Protein AF-A0A5C6B8W6-F1 (afdb_monomer_lite)

Organism: NCBI:txid2528005

Secondary structure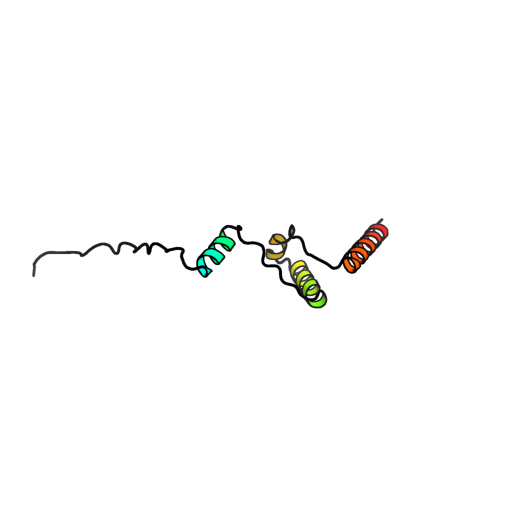 (DSSP, 8-state):
----------------------HHHHHHHHHHTT-SPP------HHHHHHHHHHHHHTT-GGGGGGTTPPPP--HHHHHHHHHHHHHHHHTT-

Sequence (93 aa):
MPRRESLPSDSQPQLSLFRGDDPRQERELDRITGIAEKRTRTMPLRILVPLLMDAHEKNRFWLEDFAEDVVHVDADLHEILIAYQKIRISDAA

Structure (mmCIF, N/CA/C/O backbone):
data_AF-A0A5C6B8W6-F1
#
_entry.id   AF-A0A5C6B8W6-F1
#
loop_
_atom_site.group_PDB
_atom_site.id
_atom_site.type_symbol
_atom_site.label_atom_id
_atom_site.label_alt_id
_atom_site.label_comp_id
_atom_site.label_asym_id
_atom_site.label_entity_id
_atom_sit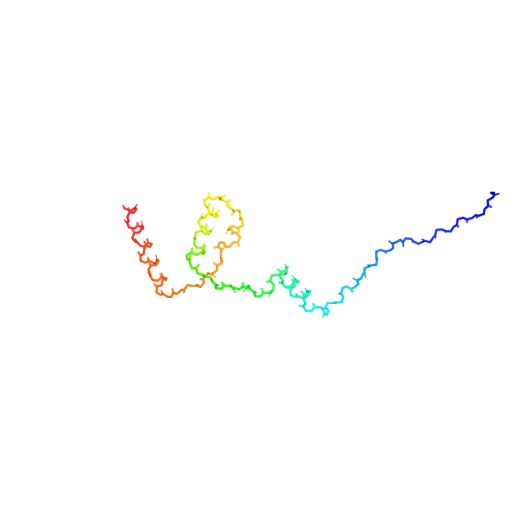e.label_seq_id
_atom_site.pdbx_PDB_ins_code
_atom_site.Cartn_x
_atom_site.Cartn_y
_atom_site.Cartn_z
_atom_site.occupancy
_atom_site.B_iso_or_equiv
_atom_site.auth_seq_id
_atom_site.auth_comp_id
_atom_site.auth_asym_id
_atom_site.auth_atom_id
_atom_site.pdbx_PDB_model_num
ATOM 1 N N . MET A 1 1 ? -62.184 34.947 -35.633 1.00 34.53 1 MET A N 1
ATOM 2 C CA . MET A 1 1 ? -62.552 33.707 -34.909 1.00 34.53 1 MET A CA 1
ATOM 3 C C . MET A 1 1 ? -63.644 32.978 -35.684 1.00 34.53 1 MET A C 1
ATOM 5 O O . MET A 1 1 ? -64.514 33.693 -36.170 1.00 34.53 1 MET A O 1
ATOM 9 N N . PRO A 1 2 ? -63.700 31.629 -35.742 1.00 47.34 2 PRO A N 1
ATOM 10 C CA . PRO A 1 2 ? -62.656 30.624 -35.464 1.00 47.34 2 PRO A CA 1
ATOM 11 C C . PRO A 1 2 ? -62.586 29.486 -36.532 1.00 47.34 2 PRO A C 1
ATOM 13 O O . PRO A 1 2 ? -63.570 29.192 -37.208 1.00 47.34 2 PRO A O 1
ATOM 16 N N . ARG A 1 3 ? -61.446 28.787 -36.676 1.00 35.59 3 ARG A N 1
ATOM 17 C CA . ARG A 1 3 ? -61.380 27.481 -37.374 1.00 35.59 3 ARG A CA 1
ATOM 18 C C . ARG A 1 3 ? -60.235 26.604 -36.832 1.00 35.59 3 ARG A C 1
ATOM 20 O O . ARG A 1 3 ? -59.084 26.863 -37.139 1.00 35.59 3 ARG A O 1
ATOM 27 N N . ARG A 1 4 ? -60.658 25.576 -36.083 1.00 42.31 4 ARG A N 1
ATOM 28 C CA . ARG A 1 4 ? -60.144 24.199 -35.894 1.00 42.31 4 ARG A CA 1
ATOM 29 C C . ARG A 1 4 ? -58.670 23.971 -35.532 1.00 42.31 4 ARG A C 1
ATOM 31 O O . ARG A 1 4 ? -57.761 24.269 -36.294 1.00 42.31 4 ARG A O 1
ATOM 38 N N . GLU A 1 5 ? -58.517 23.322 -34.380 1.00 52.12 5 GLU A N 1
ATOM 39 C CA . GLU A 1 5 ? -57.318 22.687 -33.845 1.00 52.12 5 GLU A CA 1
ATOM 40 C C . GLU A 1 5 ? -56.729 21.642 -34.800 1.00 52.12 5 GLU A C 1
ATOM 42 O O . GLU A 1 5 ? -57.444 20.831 -35.390 1.00 52.12 5 GLU A O 1
ATOM 47 N N . SER A 1 6 ? -55.401 21.620 -34.866 1.00 47.00 6 SER A N 1
ATOM 48 C CA . SER A 1 6 ? -54.614 20.456 -35.261 1.00 47.00 6 SER A CA 1
ATOM 49 C C . SER A 1 6 ? -53.273 20.537 -34.532 1.00 47.00 6 SER A C 1
ATOM 51 O O . SER A 1 6 ? -52.373 21.264 -34.948 1.00 47.00 6 SER A O 1
ATOM 53 N N . LEU A 1 7 ? -53.184 19.833 -33.402 1.00 59.62 7 LEU A N 1
ATOM 54 C CA . LEU A 1 7 ? -51.934 19.511 -32.715 1.00 59.62 7 LEU A CA 1
ATOM 55 C C . LEU A 1 7 ? -51.105 18.594 -33.623 1.00 59.62 7 LEU A C 1
ATOM 57 O O . LEU A 1 7 ? -51.620 17.543 -34.011 1.00 59.62 7 LEU A O 1
ATOM 61 N N . PRO A 1 8 ? -49.837 18.896 -33.936 1.00 48.62 8 PRO A N 1
ATOM 62 C CA . PRO A 1 8 ? -48.927 17.867 -34.376 1.00 48.62 8 PRO A CA 1
ATOM 63 C C . PRO A 1 8 ? -48.192 17.322 -33.157 1.00 48.62 8 PRO A C 1
ATOM 65 O O . PRO A 1 8 ? -47.343 17.989 -32.577 1.00 48.62 8 PRO A O 1
ATOM 68 N N . SER A 1 9 ? -48.585 16.092 -32.834 1.00 49.62 9 SER A N 1
ATOM 69 C CA . SER A 1 9 ? -47.727 14.989 -32.421 1.00 49.62 9 SER A CA 1
ATOM 70 C C . SER A 1 9 ? -46.749 15.280 -31.294 1.00 49.62 9 SER A C 1
ATOM 72 O O . SER A 1 9 ? -45.714 15.910 -31.501 1.00 49.62 9 SER A O 1
ATOM 74 N N . ASP A 1 10 ? -47.073 14.696 -30.139 1.00 42.12 10 ASP A N 1
ATOM 75 C CA . ASP A 1 10 ? -46.128 14.162 -29.166 1.00 42.12 10 ASP A CA 1
ATOM 76 C C . ASP A 1 10 ? -44.693 14.163 -29.685 1.00 42.12 10 ASP A C 1
ATOM 78 O O . ASP A 1 10 ? -44.356 13.455 -30.643 1.00 42.12 10 ASP A O 1
ATOM 82 N N . SER A 1 11 ? -43.859 14.950 -29.011 1.00 49.53 11 SER A N 1
ATOM 83 C CA . SER A 1 11 ? -42.419 14.760 -28.958 1.00 49.53 11 SER A CA 1
ATOM 84 C C . SER A 1 11 ? -42.156 13.346 -28.442 1.00 49.53 11 SER A C 1
ATOM 86 O O . SER A 1 11 ? -41.878 13.136 -27.263 1.00 49.53 11 SER A O 1
ATOM 88 N N . GLN A 1 12 ? -42.287 12.358 -29.327 1.00 49.28 12 GLN A N 1
ATOM 89 C CA . GLN A 1 12 ? -41.771 11.022 -29.113 1.00 49.28 12 GLN A CA 1
ATOM 90 C C . GLN A 1 12 ? -40.298 11.194 -28.741 1.00 49.28 12 GLN A C 1
ATOM 92 O O . GLN A 1 12 ? -39.568 11.864 -29.483 1.00 49.28 12 GLN A O 1
ATOM 97 N N . PRO A 1 13 ? -39.830 10.628 -27.616 1.00 49.81 13 PRO A N 1
ATOM 98 C CA . PRO A 1 13 ? -38.405 10.543 -27.385 1.00 49.81 13 PRO A CA 1
ATOM 99 C C . PRO A 1 13 ? -37.847 9.748 -28.563 1.00 49.81 13 PRO A C 1
ATOM 101 O O . PRO A 1 13 ? -38.156 8.567 -28.729 1.00 49.81 13 PRO A O 1
ATOM 104 N N . GLN A 1 14 ? -37.078 10.414 -29.426 1.00 47.00 14 GLN A N 1
ATOM 105 C CA . GLN A 1 14 ? -36.233 9.730 -30.389 1.00 47.00 14 GLN A CA 1
ATOM 106 C C . GLN A 1 14 ? -35.235 8.937 -29.554 1.00 47.00 14 GLN A C 1
ATOM 108 O O . GLN A 1 14 ? -34.202 9.445 -29.125 1.00 47.00 14 GLN A O 1
ATOM 113 N N . LEU A 1 15 ? -35.602 7.690 -29.259 1.00 54.31 15 LEU A N 1
ATOM 114 C CA . LEU A 1 15 ? -34.686 6.643 -28.859 1.00 54.31 15 LEU A CA 1
ATOM 115 C C . LEU A 1 15 ? -33.765 6.445 -30.055 1.00 54.31 15 LEU A C 1
ATOM 117 O O . LEU A 1 15 ? -34.009 5.615 -30.930 1.00 54.31 15 LEU A O 1
ATOM 121 N N . SER A 1 16 ? -32.736 7.289 -30.115 1.00 55.62 16 SER A N 1
ATOM 122 C CA . SER A 1 16 ? -31.548 7.054 -30.908 1.00 55.62 16 SER A CA 1
ATOM 123 C C . SER A 1 16 ? -31.052 5.687 -30.477 1.00 55.62 16 SER A C 1
ATOM 125 O O . SER A 1 16 ? -30.480 5.540 -29.399 1.00 55.62 16 SER A O 1
ATOM 127 N N . LEU A 1 17 ? -31.378 4.673 -31.279 1.00 54.00 17 LEU A N 1
ATOM 128 C CA . LEU A 1 17 ? -30.808 3.343 -31.177 1.00 54.00 17 LEU A CA 1
ATOM 129 C C . LEU A 1 17 ? -29.298 3.552 -31.188 1.00 54.00 17 LEU A C 1
ATOM 131 O O . LEU A 1 17 ? -28.719 3.860 -32.231 1.00 54.00 17 LEU A O 1
ATOM 135 N N . PHE A 1 18 ? -28.699 3.488 -29.998 1.00 54.66 18 PHE A N 1
ATOM 136 C CA . PHE A 1 18 ? -27.264 3.550 -29.795 1.00 54.66 18 PHE A CA 1
ATOM 137 C C . PHE A 1 18 ? -26.679 2.368 -30.556 1.00 54.66 18 PHE A C 1
ATOM 139 O O . PHE A 1 18 ? -26.684 1.231 -30.090 1.00 54.66 18 PHE A O 1
ATOM 146 N N . ARG A 1 19 ? -26.263 2.632 -31.791 1.00 54.78 19 ARG A N 1
ATOM 147 C CA . ARG A 1 19 ? -25.515 1.694 -32.606 1.00 54.78 19 ARG A CA 1
ATOM 148 C C . ARG A 1 19 ? -24.165 1.531 -31.916 1.00 54.78 19 ARG A C 1
ATOM 150 O O . ARG A 1 19 ? -23.354 2.450 -31.953 1.00 54.78 19 ARG A O 1
ATOM 157 N N . GLY A 1 20 ? -23.980 0.396 -31.247 1.00 53.84 20 GLY A N 1
ATOM 158 C CA . GLY A 1 20 ? -22.807 0.043 -30.442 1.00 53.84 20 GLY A CA 1
ATOM 159 C C . GLY A 1 20 ? -21.517 -0.178 -31.234 1.00 53.84 20 GLY A C 1
ATOM 160 O O . GLY A 1 20 ? -20.700 -0.987 -30.823 1.00 53.84 20 GLY A O 1
ATOM 161 N N . ASP A 1 21 ? -21.319 0.534 -32.343 1.00 58.94 21 ASP A N 1
ATOM 162 C CA . ASP A 1 21 ? -20.136 0.394 -33.199 1.00 58.94 21 ASP A CA 1
ATOM 163 C C . ASP A 1 21 ? -19.012 1.373 -32.799 1.00 58.94 21 ASP A C 1
ATOM 165 O O . ASP A 1 21 ? -17.986 1.444 -33.476 1.00 58.94 21 ASP A O 1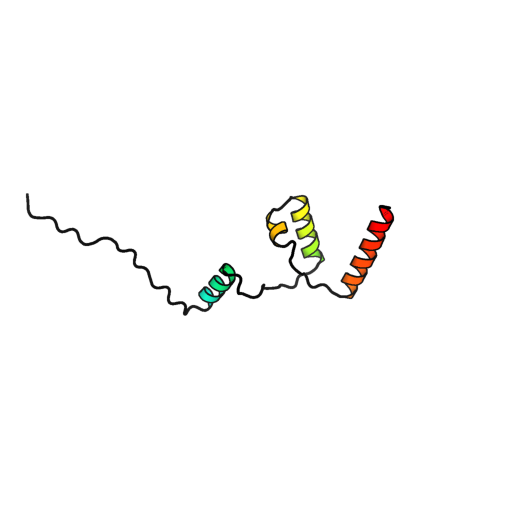
ATOM 169 N N . ASP A 1 22 ? -19.188 2.166 -31.731 1.00 59.25 22 ASP A N 1
ATOM 170 C CA . ASP A 1 22 ? -18.104 2.991 -31.194 1.00 59.25 22 ASP A CA 1
ATOM 171 C C . ASP A 1 22 ? -17.261 2.162 -30.206 1.00 59.25 22 ASP A C 1
ATOM 173 O O . ASP A 1 22 ? -17.701 1.911 -29.077 1.00 59.25 22 ASP A O 1
ATOM 177 N N . PRO A 1 23 ? -16.009 1.800 -30.552 1.00 61.41 23 PRO A N 1
ATOM 178 C CA . PRO A 1 23 ? -15.130 1.049 -29.660 1.00 61.41 23 PRO A CA 1
ATOM 179 C C . PRO A 1 23 ? -14.779 1.831 -28.387 1.00 61.41 23 PRO A C 1
ATOM 181 O O . PRO A 1 23 ? -14.171 1.288 -27.465 1.00 61.41 23 PRO A O 1
ATOM 184 N N . ARG A 1 24 ? -15.057 3.139 -28.312 1.00 60.50 24 ARG A N 1
ATOM 185 C CA . ARG A 1 24 ? -14.967 3.903 -27.058 1.00 60.50 24 ARG A CA 1
ATOM 186 C C . ARG A 1 24 ? -16.167 3.648 -26.154 1.00 60.50 24 ARG A C 1
ATOM 188 O O . ARG A 1 24 ? -15.971 3.583 -24.946 1.00 60.50 24 ARG A O 1
ATOM 195 N N . GLN A 1 25 ? -17.358 3.492 -26.726 1.00 63.81 25 GLN A N 1
ATOM 196 C CA . GLN A 1 25 ? -18.582 3.213 -25.983 1.00 63.81 25 GLN A CA 1
ATOM 197 C C . GLN A 1 25 ? -18.585 1.778 -25.455 1.00 63.81 25 GLN A C 1
ATOM 199 O O . GLN A 1 25 ? -18.905 1.579 -24.290 1.00 63.81 25 GLN A O 1
ATOM 204 N N . GLU A 1 26 ? -18.127 0.806 -26.245 1.00 60.81 26 GLU A N 1
ATOM 205 C CA . GLU A 1 26 ? -17.954 -0.587 -25.800 1.00 60.81 26 GLU A CA 1
ATOM 206 C C . GLU A 1 26 ? -16.999 -0.680 -24.597 1.00 60.81 26 GLU A C 1
ATOM 208 O O . GLU A 1 26 ? -17.357 -1.212 -23.553 1.00 60.81 26 GLU A O 1
ATOM 213 N N . ARG A 1 27 ? -15.858 0.023 -24.650 1.00 62.47 27 ARG A N 1
ATOM 214 C CA . ARG A 1 27 ? -14.914 0.140 -23.519 1.00 62.47 27 ARG A CA 1
ATOM 215 C C . ARG A 1 27 ? -15.463 0.861 -22.290 1.00 62.47 27 ARG A C 1
ATOM 217 O O . ARG A 1 27 ? -14.846 0.777 -21.229 1.00 62.47 27 ARG A O 1
ATOM 224 N N . GLU A 1 28 ? -16.520 1.649 -22.437 1.00 63.06 28 GLU A N 1
ATOM 225 C CA . GLU A 1 28 ? -17.187 2.318 -21.320 1.00 63.06 28 GLU A CA 1
ATOM 226 C C . GLU A 1 28 ? -18.275 1.409 -20.734 1.00 63.06 28 GLU A C 1
ATOM 228 O O . GLU A 1 28 ? -18.379 1.288 -19.516 1.00 63.06 28 GLU A O 1
ATOM 233 N N . LEU A 1 29 ? -19.003 0.682 -21.589 1.00 64.38 29 LEU A N 1
ATOM 234 C CA . LEU A 1 29 ? -19.940 -0.364 -21.188 1.00 64.38 29 LEU A CA 1
ATOM 235 C C . LEU A 1 29 ? -19.219 -1.484 -20.432 1.00 64.38 29 LEU A C 1
ATOM 237 O O . LEU A 1 29 ? -19.680 -1.847 -19.358 1.00 64.38 29 LEU A O 1
ATOM 241 N N . ASP A 1 30 ? -18.051 -1.935 -20.893 1.00 64.00 30 ASP A N 1
ATOM 242 C CA . ASP A 1 30 ? -17.243 -2.953 -20.207 1.00 64.00 30 ASP A CA 1
ATOM 243 C C . ASP A 1 30 ? -16.768 -2.515 -18.812 1.00 64.00 30 ASP A C 1
ATOM 245 O O . ASP A 1 30 ? -16.563 -3.347 -17.926 1.00 64.00 30 ASP A O 1
ATOM 249 N N . ARG A 1 31 ? -16.593 -1.205 -18.586 1.00 61.94 31 ARG A N 1
ATOM 250 C CA . ARG A 1 31 ? -16.270 -0.669 -17.251 1.00 61.94 31 ARG A CA 1
ATOM 251 C C . ARG A 1 31 ? -17.479 -0.669 -16.335 1.00 61.94 31 ARG A C 1
ATOM 253 O O . ARG A 1 31 ? -17.328 -0.947 -15.153 1.00 61.94 31 ARG A O 1
ATOM 260 N N . ILE A 1 32 ? -18.649 -0.332 -16.873 1.00 63.53 32 ILE A N 1
ATOM 261 C CA . ILE A 1 32 ? -19.905 -0.288 -16.118 1.00 63.53 32 ILE A CA 1
ATOM 262 C C . ILE A 1 32 ? -20.367 -1.709 -15.767 1.00 63.53 32 ILE A C 1
ATOM 264 O O . ILE A 1 32 ? -20.878 -1.936 -14.676 1.00 63.53 32 ILE A O 1
ATOM 268 N N . THR A 1 33 ? -20.168 -2.670 -16.670 1.00 66.25 33 THR A N 1
ATOM 269 C CA . THR A 1 33 ? -20.540 -4.080 -16.485 1.00 66.25 33 THR A CA 1
ATOM 270 C C . THR A 1 33 ? -19.493 -4.890 -15.713 1.00 66.25 33 THR A C 1
ATOM 272 O O . THR A 1 33 ? -19.778 -6.019 -15.322 1.00 66.25 33 THR A O 1
ATOM 275 N N . GLY A 1 34 ? -18.293 -4.337 -15.486 1.00 61.12 34 GLY A N 1
ATOM 276 C CA . GLY A 1 34 ? -17.191 -5.016 -14.793 1.00 61.12 34 GLY A CA 1
ATOM 277 C C . GLY A 1 34 ? -16.514 -6.124 -15.611 1.00 61.12 34 GLY A C 1
ATOM 278 O O . GLY A 1 34 ? -15.784 -6.933 -15.045 1.00 61.12 34 GLY A O 1
ATOM 279 N N . ILE A 1 35 ? -16.760 -6.177 -16.925 1.00 62.44 35 ILE A N 1
ATOM 280 C CA . ILE A 1 35 ? -16.230 -7.198 -17.845 1.00 62.44 35 ILE A CA 1
ATOM 281 C C . ILE A 1 35 ? -14.821 -6.810 -18.345 1.00 62.44 35 ILE A C 1
ATOM 283 O O . ILE A 1 35 ? -14.032 -7.676 -18.719 1.00 62.44 35 ILE A O 1
ATOM 287 N N . ALA A 1 36 ? -14.461 -5.520 -18.312 1.00 64.81 36 ALA A N 1
ATOM 288 C CA . ALA A 1 36 ? -13.120 -5.057 -18.677 1.00 64.81 36 ALA A CA 1
ATOM 289 C C . ALA A 1 36 ? -12.054 -5.474 -17.651 1.00 64.81 36 ALA A C 1
ATOM 291 O O . ALA A 1 36 ? -12.212 -5.260 -16.448 1.00 64.81 36 ALA A O 1
ATOM 292 N N . GLU A 1 37 ? -10.901 -5.942 -18.143 1.00 66.06 37 GLU A N 1
ATOM 293 C CA . GLU A 1 37 ? -9.707 -6.143 -17.318 1.00 66.06 37 GLU A CA 1
ATOM 294 C C . GLU A 1 37 ? -9.343 -4.859 -16.552 1.00 66.06 37 GLU A C 1
ATOM 296 O O . GLU A 1 37 ? -9.298 -3.753 -17.114 1.00 66.06 37 GLU A O 1
ATOM 301 N N . LYS A 1 38 ? -9.057 -5.001 -15.248 1.00 68.81 38 LYS A N 1
ATOM 302 C CA . LYS A 1 38 ? -8.611 -3.883 -14.410 1.00 68.81 38 LYS A CA 1
ATOM 303 C C . LYS A 1 38 ? -7.350 -3.273 -15.022 1.00 68.81 38 LYS A C 1
ATOM 305 O O . LYS A 1 38 ? -6.323 -3.927 -15.182 1.00 68.81 38 LYS A O 1
ATOM 310 N N . ARG A 1 39 ? -7.422 -1.983 -15.363 1.00 77.62 39 ARG A N 1
ATOM 311 C CA . ARG A 1 39 ? -6.287 -1.245 -15.931 1.00 77.62 39 ARG A CA 1
ATOM 312 C C . ARG A 1 39 ? -5.250 -0.969 -14.849 1.00 77.62 39 ARG A C 1
ATOM 314 O O . ARG A 1 39 ? -5.311 0.062 -14.182 1.00 77.62 39 ARG A O 1
ATOM 321 N N . THR A 1 40 ? -4.281 -1.864 -14.717 1.00 80.94 40 THR A N 1
ATOM 322 C CA . THR A 1 40 ? -3.163 -1.702 -13.785 1.00 80.94 40 THR A CA 1
ATOM 323 C C . THR A 1 40 ? -2.184 -0.639 -14.285 1.00 80.94 40 THR A C 1
ATOM 325 O O . THR A 1 40 ? -1.898 -0.520 -15.480 1.00 80.94 40 THR A O 1
ATOM 328 N N . ARG A 1 41 ? -1.665 0.170 -13.359 1.00 86.38 41 ARG A N 1
ATOM 329 C CA . ARG A 1 41 ? -0.642 1.188 -13.621 1.00 86.38 41 ARG A CA 1
ATOM 330 C C . ARG A 1 41 ? 0.532 0.984 -12.674 1.00 86.38 41 ARG A C 1
ATOM 332 O O . ARG A 1 41 ? 0.335 0.764 -11.486 1.00 86.38 41 ARG A O 1
ATOM 339 N N . THR A 1 42 ? 1.746 1.105 -13.199 1.00 91.06 42 THR A N 1
ATOM 340 C CA . THR A 1 42 ? 2.974 1.069 -12.399 1.00 91.06 42 THR A CA 1
ATOM 341 C C . THR A 1 42 ? 3.291 2.466 -11.883 1.00 91.06 42 THR A C 1
ATOM 343 O O . THR A 1 42 ? 3.314 3.425 -12.657 1.00 91.06 42 THR A O 1
ATOM 346 N N . MET A 1 43 ? 3.569 2.590 -10.585 1.00 92.31 43 MET A N 1
ATOM 347 C CA . MET A 1 43 ? 4.008 3.847 -9.984 1.00 92.31 43 MET A CA 1
ATOM 348 C C . MET A 1 43 ? 4.995 3.613 -8.829 1.00 92.31 43 MET A C 1
ATOM 350 O O . MET A 1 43 ? 4.969 2.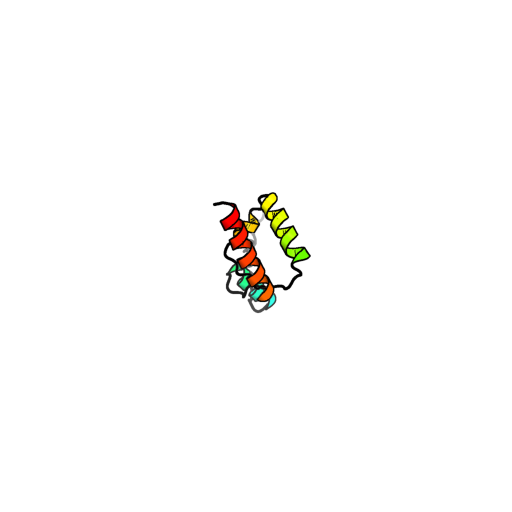546 -8.217 1.00 92.31 43 MET A O 1
ATOM 354 N N . PRO A 1 44 ? 5.861 4.590 -8.497 1.00 94.56 44 PRO A N 1
ATOM 355 C CA . PRO A 1 44 ? 6.813 4.445 -7.399 1.00 94.56 44 PRO A CA 1
ATOM 356 C C . PRO A 1 44 ? 6.131 4.313 -6.029 1.00 94.56 44 PRO A C 1
ATOM 358 O O . PRO A 1 44 ? 5.248 5.104 -5.694 1.00 94.56 44 PRO A O 1
ATOM 361 N N . LEU A 1 45 ? 6.631 3.409 -5.181 1.00 93.00 45 LEU A N 1
ATOM 362 C CA . LEU A 1 45 ? 6.115 3.198 -3.816 1.00 93.00 45 LEU A CA 1
ATOM 363 C C . LEU A 1 45 ? 6.177 4.447 -2.940 1.00 93.00 45 LEU A C 1
ATOM 365 O O . LEU A 1 45 ? 5.250 4.710 -2.183 1.00 93.00 45 LEU A O 1
ATOM 369 N N . ARG A 1 46 ? 7.223 5.266 -3.107 1.00 94.94 46 ARG A N 1
ATOM 370 C CA . ARG A 1 46 ? 7.362 6.559 -2.416 1.00 94.94 46 ARG A CA 1
ATOM 371 C C . ARG A 1 46 ? 6.223 7.543 -2.710 1.00 94.94 46 ARG A C 1
ATOM 373 O O . ARG A 1 46 ? 6.116 8.550 -2.026 1.00 94.94 46 ARG A O 1
ATOM 380 N N . ILE A 1 47 ? 5.447 7.307 -3.769 1.00 96.25 47 ILE A N 1
ATOM 381 C CA . ILE A 1 47 ? 4.263 8.098 -4.118 1.00 96.25 47 ILE A CA 1
ATOM 382 C C . ILE A 1 47 ? 3.005 7.364 -3.649 1.00 96.25 47 ILE A C 1
ATOM 384 O O . ILE A 1 47 ? 2.155 7.978 -3.017 1.00 96.25 47 ILE A O 1
ATOM 388 N N . LEU A 1 48 ? 2.903 6.058 -3.926 1.00 93.81 48 LEU A N 1
ATOM 389 C CA . LEU A 1 48 ? 1.727 5.255 -3.584 1.00 93.81 48 LEU A CA 1
ATOM 390 C C . LEU A 1 48 ? 1.479 5.186 -2.070 1.00 93.81 48 LEU A C 1
ATOM 392 O O . LEU A 1 48 ? 0.386 5.509 -1.617 1.00 93.81 48 LEU A O 1
ATOM 396 N N . VAL A 1 49 ? 2.487 4.789 -1.285 1.00 94.69 49 VAL A N 1
ATOM 397 C CA . VAL A 1 49 ? 2.319 4.505 0.150 1.00 94.69 49 VAL A CA 1
ATOM 398 C C . VAL A 1 49 ? 1.855 5.743 0.931 1.00 94.69 49 VAL A C 1
ATOM 400 O O . VAL A 1 49 ? 0.864 5.623 1.647 1.00 94.69 49 VAL A O 1
ATOM 403 N N . PRO A 1 50 ? 2.452 6.944 0.771 1.00 96.94 50 PRO A N 1
ATOM 404 C CA . PRO A 1 50 ? 1.962 8.133 1.471 1.00 96.94 50 PRO A CA 1
ATOM 405 C C . PRO A 1 50 ? 0.518 8.513 1.122 1.00 96.94 50 PRO A C 1
ATOM 407 O O . PRO A 1 50 ? -0.205 8.986 1.991 1.00 96.94 50 PRO A O 1
ATOM 410 N N . LEU A 1 51 ? 0.078 8.295 -0.124 1.00 96.38 51 LEU A N 1
ATOM 411 C CA . LEU A 1 51 ? -1.303 8.578 -0.532 1.00 96.38 51 LEU A CA 1
ATOM 412 C C . LEU A 1 51 ? -2.300 7.618 0.123 1.00 96.38 51 LEU A C 1
ATOM 414 O O . LEU A 1 51 ? -3.363 8.053 0.558 1.00 96.38 51 LEU A O 1
ATOM 418 N N . LEU A 1 52 ? -1.955 6.330 0.208 1.00 95.44 52 LEU A N 1
ATOM 419 C CA . LEU A 1 52 ? -2.787 5.338 0.892 1.00 95.44 52 LEU A CA 1
ATOM 420 C C . LEU A 1 52 ? -2.852 5.609 2.398 1.00 95.44 52 LEU A C 1
ATOM 422 O O . LEU A 1 52 ? -3.934 5.542 2.974 1.00 95.44 52 LEU A O 1
ATOM 426 N N . MET A 1 53 ? -1.728 5.982 3.017 1.00 96.31 53 MET A N 1
ATOM 427 C CA . MET A 1 53 ? -1.688 6.380 4.428 1.00 96.31 53 MET A CA 1
ATOM 428 C C . MET A 1 53 ? -2.560 7.614 4.689 1.00 96.31 53 MET A C 1
ATOM 430 O O . MET A 1 53 ? -3.397 7.578 5.584 1.00 96.31 53 MET A O 1
ATOM 434 N N . ASP A 1 54 ? -2.447 8.664 3.867 1.00 97.31 54 ASP A N 1
ATOM 435 C CA . ASP A 1 54 ? -3.285 9.867 3.982 1.00 97.31 54 ASP A CA 1
ATOM 436 C C . ASP A 1 54 ? -4.781 9.546 3.829 1.00 97.31 54 ASP A C 1
ATOM 438 O O . ASP A 1 54 ? -5.621 10.067 4.565 1.00 97.31 54 ASP A O 1
ATOM 442 N N . ALA A 1 55 ? -5.128 8.669 2.881 1.00 96.56 55 ALA A N 1
ATOM 443 C CA . ALA A 1 55 ? -6.502 8.231 2.670 1.00 96.56 55 ALA A CA 1
ATOM 444 C C . ALA A 1 55 ? -7.040 7.419 3.859 1.00 96.56 55 ALA A C 1
ATOM 446 O O . ALA A 1 55 ? -8.187 7.628 4.261 1.00 96.56 55 ALA A O 1
ATOM 447 N N . HIS A 1 56 ? -6.213 6.544 4.433 1.00 95.69 56 HIS A N 1
ATOM 448 C CA . HIS A 1 56 ? -6.548 5.751 5.611 1.00 95.69 56 HIS A CA 1
ATOM 449 C C . HIS A 1 56 ? -6.739 6.634 6.851 1.00 95.69 56 HIS A C 1
ATOM 451 O O . HIS A 1 56 ? -7.792 6.585 7.480 1.00 95.69 56 HIS A O 1
ATOM 457 N N . GLU A 1 57 ? -5.784 7.520 7.151 1.00 96.50 57 GLU A N 1
ATOM 458 C CA . GLU A 1 57 ? -5.851 8.456 8.285 1.00 96.50 57 GLU A CA 1
ATOM 459 C C . GLU A 1 57 ? -7.075 9.381 8.210 1.00 96.50 57 GLU A C 1
ATOM 461 O O . GLU A 1 57 ? -7.656 9.752 9.231 1.00 96.50 57 GLU A O 1
ATOM 466 N N . LYS A 1 58 ? -7.501 9.740 6.993 1.00 96.75 58 LYS A N 1
ATOM 467 C CA . LYS A 1 58 ? -8.683 10.579 6.743 1.00 96.75 58 LYS A CA 1
ATOM 468 C C . LYS A 1 58 ? -9.980 9.788 6.551 1.00 96.75 58 LYS A C 1
ATOM 470 O O . LYS A 1 58 ? -10.978 10.402 6.171 1.00 96.75 58 LYS A O 1
ATOM 475 N N . ASN A 1 59 ? -9.983 8.472 6.787 1.00 92.88 59 ASN A N 1
ATOM 476 C CA . ASN A 1 59 ? -11.143 7.583 6.632 1.00 92.88 59 ASN A CA 1
ATOM 477 C C . ASN A 1 59 ? -11.871 7.778 5.290 1.00 92.88 59 ASN A C 1
ATOM 479 O O . ASN A 1 59 ? -13.081 8.007 5.230 1.00 92.88 59 ASN A O 1
ATOM 483 N N . ARG A 1 60 ? -11.124 7.777 4.181 1.00 94.25 60 ARG A N 1
ATOM 484 C CA . ARG A 1 60 ? -11.719 7.920 2.850 1.00 94.25 60 ARG A CA 1
ATOM 485 C C . ARG A 1 60 ? -12.440 6.630 2.459 1.00 94.25 60 ARG A C 1
ATOM 487 O O . ARG A 1 60 ? -11.787 5.640 2.163 1.00 94.25 60 ARG A O 1
ATOM 494 N N . PHE A 1 61 ? -13.770 6.688 2.375 1.00 91.38 61 PHE A N 1
ATOM 495 C CA . PHE A 1 61 ? -14.627 5.538 2.048 1.00 91.38 61 PHE A CA 1
ATOM 496 C C . PHE A 1 61 ? -14.228 4.785 0.773 1.00 91.38 61 PHE A C 1
ATOM 498 O O . PHE A 1 61 ? -14.305 3.566 0.749 1.00 91.38 61 PHE A O 1
ATOM 505 N N . TRP A 1 62 ? -13.730 5.483 -0.256 1.00 94.12 62 TRP A N 1
ATOM 506 C CA . TRP A 1 62 ? -13.308 4.829 -1.501 1.00 94.12 62 TRP A CA 1
ATOM 507 C C . TRP A 1 62 ? -12.176 3.817 -1.296 1.00 94.12 62 TRP A C 1
ATOM 509 O O . TRP A 1 62 ? -11.999 2.952 -2.139 1.00 94.12 62 TRP A O 1
ATOM 519 N N . LEU A 1 63 ? -11.385 3.919 -0.220 1.00 92.69 63 LEU A N 1
ATOM 520 C CA . LEU A 1 63 ? -10.274 3.000 0.030 1.00 92.69 63 LEU A CA 1
ATOM 521 C C . LEU A 1 63 ? -10.770 1.574 0.318 1.00 92.69 63 LEU A C 1
ATOM 523 O O . LEU A 1 63 ? -10.102 0.614 -0.059 1.00 92.69 63 LEU A O 1
ATOM 527 N N . GLU A 1 64 ? -11.945 1.439 0.939 1.00 90.81 64 GLU A N 1
ATOM 528 C CA . GLU A 1 64 ? -12.569 0.142 1.231 1.00 90.81 64 GLU A CA 1
ATOM 529 C C . GLU A 1 64 ? -12.968 -0.599 -0.050 1.00 90.81 64 GLU A C 1
ATOM 531 O O . GLU A 1 64 ? -12.869 -1.824 -0.100 1.00 90.81 64 GLU A O 1
ATOM 536 N N . ASP A 1 65 ? -13.302 0.132 -1.119 1.00 90.06 65 ASP A N 1
ATOM 537 C CA . ASP A 1 65 ? -13.639 -0.446 -2.426 1.00 90.06 65 ASP A CA 1
ATOM 538 C C . ASP A 1 65 ? -12.466 -1.237 -3.046 1.00 90.06 65 ASP A C 1
ATOM 540 O O . ASP A 1 65 ? -12.671 -2.039 -3.957 1.00 90.06 65 ASP A O 1
ATOM 544 N N . PHE A 1 66 ? -11.239 -1.025 -2.554 1.00 90.56 66 PHE A N 1
ATOM 545 C CA . PHE A 1 66 ? -10.014 -1.686 -3.017 1.00 90.56 66 PHE A CA 1
ATOM 546 C C . PHE A 1 66 ? -9.429 -2.669 -1.989 1.00 90.56 66 PHE A C 1
ATOM 548 O O . PHE A 1 66 ? -8.308 -3.137 -2.177 1.00 90.56 66 PHE A O 1
ATOM 555 N N . ALA A 1 67 ? -10.140 -2.989 -0.901 1.00 89.56 67 ALA A N 1
ATOM 556 C CA . ALA A 1 67 ? -9.604 -3.823 0.181 1.00 89.56 67 ALA A CA 1
ATOM 557 C C . ALA A 1 67 ? -9.213 -5.245 -0.270 1.00 89.56 67 ALA A C 1
ATOM 559 O O . ALA A 1 67 ? -8.231 -5.799 0.217 1.00 89.56 67 ALA A O 1
ATOM 560 N N . GLU A 1 68 ? -9.950 -5.804 -1.230 1.00 89.38 68 GLU A N 1
ATOM 561 C CA . GLU A 1 68 ? -9.735 -7.155 -1.769 1.00 89.38 68 GLU A CA 1
ATOM 562 C C . GLU A 1 68 ? -8.865 -7.162 -3.044 1.00 89.38 68 GLU A C 1
ATOM 564 O O . GLU A 1 68 ? -8.672 -8.205 -3.676 1.00 89.38 68 GLU A O 1
ATOM 569 N N . ASP A 1 69 ? -8.339 -6.004 -3.460 1.00 89.06 69 ASP A N 1
ATOM 570 C CA . ASP A 1 69 ? -7.550 -5.896 -4.685 1.00 89.06 69 ASP A CA 1
ATOM 571 C C . ASP A 1 69 ? -6.111 -6.382 -4.491 1.00 89.06 69 ASP A C 1
ATOM 573 O O . ASP A 1 69 ? -5.408 -6.023 -3.546 1.00 89.06 69 ASP A O 1
ATOM 577 N N . VAL A 1 70 ? -5.627 -7.164 -5.459 1.00 88.00 70 VAL A N 1
ATOM 578 C CA . VAL A 1 70 ? -4.259 -7.690 -5.451 1.00 88.00 70 VAL A CA 1
ATOM 579 C C . VAL A 1 70 ? -3.296 -6.687 -6.083 1.00 88.00 70 VAL A C 1
ATOM 581 O O . VAL A 1 70 ? -3.408 -6.338 -7.262 1.00 88.00 70 VAL A O 1
ATOM 584 N N . VAL A 1 71 ? -2.288 -6.274 -5.314 1.00 88.06 71 VAL A N 1
ATOM 585 C CA . VAL A 1 71 ? -1.173 -5.451 -5.799 1.00 88.06 71 VAL A CA 1
ATOM 586 C C . VAL A 1 71 ? 0.039 -6.317 -6.135 1.00 88.06 71 VAL A C 1
ATOM 588 O O . VAL A 1 71 ? 0.375 -7.251 -5.413 1.00 88.06 71 VAL A O 1
ATOM 591 N N . HIS A 1 72 ? 0.720 -5.989 -7.233 1.00 90.56 72 HIS A N 1
ATOM 592 C CA . HIS A 1 72 ? 1.967 -6.649 -7.614 1.00 90.56 72 HIS A CA 1
ATOM 593 C C . HIS A 1 72 ? 3.145 -5.849 -7.056 1.00 90.56 72 HIS A C 1
ATOM 595 O O . HIS A 1 72 ? 3.281 -4.658 -7.344 1.00 90.56 72 HIS A O 1
ATOM 601 N N . VAL A 1 73 ? 3.991 -6.505 -6.266 1.00 91.12 73 VAL A N 1
ATOM 602 C CA . VAL A 1 73 ? 5.209 -5.933 -5.681 1.00 91.12 73 VAL A CA 1
ATOM 603 C C . VAL A 1 73 ? 6.421 -6.767 -6.083 1.00 91.12 73 VAL A C 1
ATOM 605 O O . VAL A 1 73 ? 6.281 -7.926 -6.470 1.00 91.12 73 VAL A O 1
ATOM 608 N N . ASP A 1 74 ? 7.605 -6.166 -6.004 1.00 93.12 74 ASP A N 1
ATOM 609 C CA . ASP A 1 74 ? 8.864 -6.891 -6.178 1.00 93.12 74 ASP A CA 1
ATOM 610 C C . ASP A 1 74 ? 8.999 -7.995 -5.111 1.00 93.12 74 ASP A C 1
ATOM 612 O O . ASP A 1 74 ? 8.583 -7.804 -3.962 1.00 93.12 74 ASP A O 1
ATOM 616 N N . ALA A 1 75 ? 9.576 -9.137 -5.490 1.00 95.75 75 ALA A N 1
ATOM 617 C CA . ALA A 1 75 ? 9.808 -10.263 -4.594 1.00 95.75 75 ALA A CA 1
ATOM 618 C C . ALA A 1 75 ? 10.689 -9.865 -3.400 1.00 95.75 75 ALA A C 1
ATOM 620 O O . ALA A 1 75 ? 10.334 -10.171 -2.261 1.00 95.75 75 ALA A O 1
ATOM 621 N N . ASP A 1 76 ? 11.755 -9.096 -3.638 1.00 96.38 76 ASP A N 1
ATOM 622 C CA . ASP A 1 76 ? 12.680 -8.665 -2.585 1.00 96.38 76 ASP A CA 1
ATOM 623 C C . ASP A 1 76 ? 11.958 -7.787 -1.552 1.00 96.38 76 ASP A C 1
ATOM 625 O O . ASP A 1 76 ? 12.136 -7.917 -0.338 1.00 96.38 76 ASP A O 1
ATOM 629 N N . LEU A 1 77 ? 11.074 -6.901 -2.021 1.00 95.12 77 LEU A N 1
ATOM 630 C CA . LEU A 1 77 ? 10.272 -6.064 -1.135 1.00 95.12 77 LEU A CA 1
ATOM 631 C C . LEU A 1 77 ? 9.258 -6.890 -0.343 1.00 95.12 77 LEU A C 1
ATOM 633 O O . LEU A 1 77 ? 9.059 -6.642 0.846 1.00 95.12 77 LEU A O 1
ATOM 637 N N . HIS A 1 78 ? 8.600 -7.847 -0.991 1.00 95.81 78 HIS A N 1
ATOM 638 C CA . HIS A 1 78 ? 7.638 -8.721 -0.334 1.00 95.81 78 HIS A CA 1
ATOM 639 C C . HIS A 1 78 ? 8.282 -9.500 0.822 1.00 95.81 78 HIS A C 1
ATOM 641 O O . HIS A 1 78 ? 7.721 -9.553 1.919 1.00 95.81 78 HIS A O 1
ATOM 647 N N . GLU A 1 79 ? 9.489 -10.034 0.622 1.00 97.25 79 GLU A N 1
ATOM 648 C CA . GLU A 1 79 ? 10.244 -10.720 1.674 1.00 97.25 79 GLU A CA 1
ATOM 649 C C . GLU A 1 79 ? 10.547 -9.803 2.867 1.00 97.25 79 GLU A C 1
ATOM 651 O O . GLU A 1 79 ? 10.332 -10.188 4.023 1.00 97.25 79 GLU A O 1
ATOM 656 N N . ILE A 1 80 ? 10.966 -8.561 2.600 1.00 96.75 80 ILE A N 1
ATOM 657 C CA . ILE A 1 80 ? 11.212 -7.550 3.638 1.00 96.75 80 ILE A CA 1
ATOM 658 C C . ILE A 1 80 ? 9.929 -7.242 4.421 1.00 96.75 80 ILE A C 1
ATOM 660 O O . ILE A 1 80 ? 9.967 -7.155 5.651 1.00 96.75 80 ILE A O 1
ATOM 664 N N . LEU A 1 81 ? 8.788 -7.099 3.742 1.00 94.88 81 LEU A N 1
ATOM 665 C CA . LEU A 1 81 ? 7.502 -6.812 4.387 1.00 94.88 81 LEU A CA 1
ATOM 666 C C . LEU A 1 81 ? 7.045 -7.961 5.294 1.00 94.88 81 LEU A C 1
ATOM 668 O O . LEU A 1 81 ? 6.605 -7.708 6.417 1.00 94.88 81 LEU A O 1
ATOM 672 N N . ILE A 1 82 ? 7.212 -9.214 4.859 1.00 95.94 82 ILE A N 1
ATOM 673 C CA . ILE A 1 82 ? 6.926 -10.388 5.696 1.00 95.94 82 ILE A CA 1
ATOM 674 C C . ILE A 1 82 ? 7.820 -10.397 6.939 1.00 95.94 82 ILE A C 1
ATOM 676 O O . ILE A 1 82 ? 7.338 -10.637 8.049 1.00 95.94 82 ILE A O 1
ATOM 680 N N . ALA A 1 83 ? 9.123 -10.152 6.780 1.00 96.06 83 ALA A N 1
ATOM 681 C CA . ALA A 1 83 ? 10.051 -10.106 7.907 1.00 96.06 83 ALA A CA 1
ATOM 682 C C . ALA A 1 83 ? 9.677 -8.990 8.898 1.00 96.06 83 ALA A C 1
ATOM 684 O O . ALA A 1 83 ? 9.614 -9.226 10.105 1.00 96.06 83 ALA A O 1
ATOM 685 N N . TYR A 1 84 ? 9.352 -7.800 8.388 1.00 94.44 84 TYR A N 1
ATOM 686 C CA . TYR A 1 84 ? 8.911 -6.664 9.193 1.00 94.44 84 TYR A CA 1
ATOM 687 C C . TYR A 1 84 ? 7.628 -6.962 9.981 1.00 94.44 84 TYR A C 1
ATOM 689 O O . TYR A 1 84 ? 7.544 -6.658 11.172 1.00 94.44 84 TYR A O 1
ATOM 697 N N . GLN A 1 85 ? 6.642 -7.603 9.344 1.00 92.94 85 GLN A N 1
ATOM 698 C CA . GLN A 1 85 ? 5.394 -7.993 9.998 1.00 92.94 85 GLN A CA 1
ATOM 699 C C . GLN A 1 85 ? 5.641 -8.955 11.167 1.00 92.94 85 GLN A C 1
ATOM 701 O O . GLN A 1 85 ? 5.057 -8.784 12.235 1.00 92.94 85 GLN A O 1
ATOM 706 N N . LYS A 1 86 ? 6.530 -9.941 10.990 1.00 92.69 86 LYS A N 1
ATOM 707 C CA . LYS A 1 86 ? 6.874 -10.904 12.049 1.00 92.69 86 LYS A CA 1
ATOM 708 C C . LYS A 1 86 ? 7.455 -10.218 13.283 1.00 92.69 86 LYS A C 1
ATOM 710 O O . LYS A 1 86 ? 7.048 -10.560 14.387 1.00 92.69 86 LYS A O 1
ATOM 715 N N . ILE A 1 87 ? 8.334 -9.232 13.089 1.00 92.81 87 ILE A N 1
ATOM 716 C CA . ILE A 1 87 ? 8.919 -8.439 14.182 1.00 92.81 87 ILE A CA 1
ATOM 717 C C . ILE A 1 87 ? 7.823 -7.672 14.934 1.00 92.81 87 ILE A C 1
ATOM 719 O O . ILE A 1 87 ? 7.747 -7.714 16.156 1.00 92.81 87 ILE A O 1
ATOM 723 N N . ARG A 1 88 ? 6.909 -7.018 14.209 1.00 88.88 88 ARG A N 1
ATOM 724 C CA . ARG A 1 88 ? 5.810 -6.257 14.825 1.00 88.88 88 ARG A CA 1
ATOM 725 C C . ARG A 1 88 ? 4.862 -7.120 15.652 1.00 88.88 88 ARG A C 1
ATOM 727 O O . ARG A 1 88 ? 4.379 -6.663 16.680 1.00 88.88 88 ARG A O 1
ATOM 734 N N . ILE A 1 89 ? 4.579 -8.336 15.190 1.00 82.88 89 ILE A N 1
ATOM 735 C CA . ILE A 1 89 ? 3.733 -9.282 15.923 1.00 82.88 89 ILE A CA 1
ATOM 736 C C . ILE A 1 89 ? 4.471 -9.803 17.159 1.00 82.88 89 ILE A C 1
ATOM 738 O O . ILE A 1 89 ? 3.857 -9.904 18.216 1.00 82.88 89 ILE A O 1
ATOM 742 N N . SER A 1 90 ? 5.774 -10.100 17.051 1.00 75.94 90 SER A N 1
ATOM 743 C CA . SER A 1 90 ? 6.565 -10.549 18.202 1.00 75.94 90 SER A CA 1
ATOM 744 C C . SER A 1 90 ? 6.743 -9.471 19.268 1.00 75.94 90 SER A C 1
ATOM 746 O O . SER A 1 90 ? 6.760 -9.804 20.442 1.00 75.94 90 SER A O 1
ATOM 748 N N . ASP A 1 91 ? 6.834 -8.197 18.880 1.00 66.81 91 ASP A N 1
ATOM 749 C CA . ASP A 1 91 ? 6.971 -7.071 19.818 1.00 66.81 91 ASP A CA 1
ATOM 750 C C . ASP A 1 91 ? 5.674 -6.770 20.596 1.00 66.81 91 ASP A C 1
ATOM 752 O O . ASP A 1 91 ? 5.698 -6.043 21.588 1.00 66.81 91 ASP A O 1
ATOM 756 N N . ALA A 1 92 ? 4.532 -7.286 20.133 1.00 61.03 92 ALA A N 1
ATOM 757 C CA . ALA A 1 92 ? 3.220 -7.088 20.748 1.00 61.03 92 ALA A CA 1
ATOM 758 C C . ALA A 1 92 ? 2.782 -8.249 21.671 1.00 61.03 92 ALA A C 1
ATOM 760 O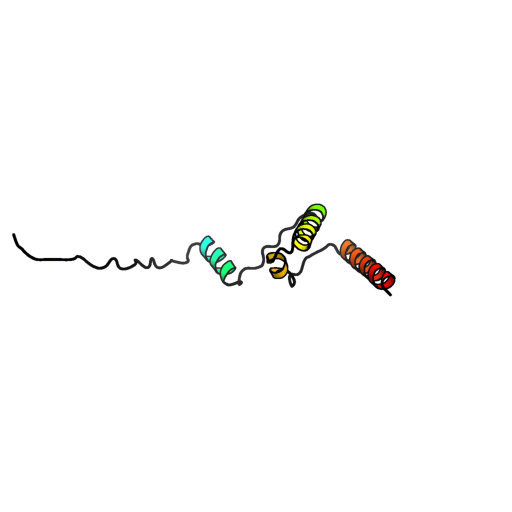 O . ALA A 1 92 ? 1.674 -8.187 22.211 1.00 61.03 92 ALA A O 1
ATOM 761 N N . ALA A 1 93 ? 3.612 -9.290 21.827 1.00 53.53 93 ALA A N 1
ATOM 762 C CA . ALA A 1 93 ? 3.366 -10.489 22.639 1.00 53.53 93 ALA A 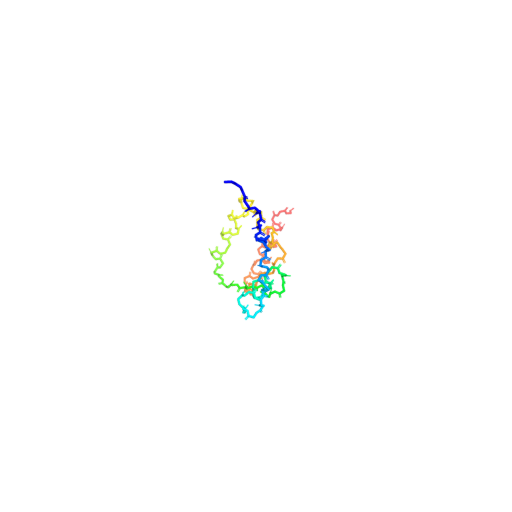CA 1
ATOM 763 C C . ALA A 1 93 ? 4.194 -10.485 23.934 1.00 53.53 93 ALA A C 1
ATOM 765 O O . ALA A 1 93 ? 3.653 -10.950 24.964 1.00 53.53 93 ALA A O 1
#

Radius of gyration: 27.35 Å; chains: 1; bounding box: 75×45×60 Å

pLDDT: mean 76.35, std 19.22, range [34.53, 97.31]

Foldseek 3Di:
DDDDDDDPDDPDPPPPVPPPPPPVVVVVVCVVVVVDDDDDDDDDPVVVVVVLVVCVVVVPVVNVVCPPPDDDDDPVVVVVVVVVVVVVVVVVD